Protein 1V70 (pdb70)

Nearest PDB structures (foldseek):
  2dct-assembly1_A  TM=9.879E-01  e=1.610E-18  Thermus thermophilus HB8
  5fq0-assembly1_A  TM=9.055E-01  e=1.181E-07  Halomonas sp.
  7x85-assembly2_C  TM=9.006E-01  e=6.938E-08  Gallus gallus
  5fq0-assembly2_D  TM=8.830E-01  e=1.809E-07  Halomonas sp.
  5fpz-assembly1_A-2  TM=9.202E-01  e=2.769E-07  Yersinia enterocolitica subsp. enterocolitica 8081

Sequence (105 aa):
MEIKDLKRLARYNPEKMAKIPVFQSERMLYDLYALLPGQAQKVHVHEGSDKVYYALEGEVVVRVGEEEALLAPGMAAFAPAGAPHGVRNESASPALLLVVTAPRP

Structure (mmCIF, N/CA/C/O backbone):
data_1V70
#
_entry.id   1V70
#
_cell.length_a   74.527
_cell.length_b   74.527
_cell.length_c   40.985
_cell.angle_alpha   90.00
_cell.angle_beta   90.00
_cell.angle_gamma   120.00
#
_symmetry.space_group_name_H-M   'P 31 2 1'
#
loop_
_entity.id
_entity.type
_entity.pdbx_description
1 polymer 'probable antibiotics synthesis protein'
2 non-polymer 'SODIUM ION'
3 water water
#
loop_
_atom_site.group_PDB
_atom_site.id
_atom_site.type_symbol
_atom_site.label_atom_id
_atom_site.label_alt_id
_atom_site.label_comp_id
_atom_site.label_asym_id
_atom_site.label_entity_id
_atom_site.label_seq_id
_atom_site.pdbx_PDB_ins_code
_atom_site.Cartn_x
_atom_site.Cartn_y
_atom_site.Cartn_z
_atom_site.occupancy
_atom_site.B_iso_or_equiv
_atom_site.auth_seq_id
_atom_site.auth_comp_id
_atom_site.auth_asym_id
_atom_site.auth_atom_id
_atom_site.pdbx_PDB_model_num
ATOM 1 N N . MET A 1 1 ? 35.451 25.093 4.050 1.00 16.28 1 MET A N 1
ATOM 2 C CA . MET A 1 1 ? 34.221 25.890 3.784 1.00 14.67 1 MET A CA 1
ATOM 3 C C . MET A 1 1 ? 33.187 25.635 4.872 1.00 14.81 1 MET A C 1
ATOM 4 O O . MET A 1 1 ? 33.183 24.577 5.512 1.00 14.61 1 MET A O 1
ATOM 9 N N . GLU A 1 2 ? 32.309 26.608 5.076 1.00 13.81 2 GLU A N 1
ATOM 10 C CA . GLU A 1 2 ? 31.237 26.447 6.025 1.00 13.57 2 GLU A CA 1
ATOM 11 C C . GLU A 1 2 ? 30.124 25.742 5.302 1.00 12.92 2 GLU A C 1
ATOM 12 O O . GLU A 1 2 ? 29.749 26.111 4.201 1.00 12.12 2 GLU A O 1
ATOM 18 N N . ILE A 1 3 ? 29.618 24.677 5.906 1.00 13.02 3 ILE A N 1
ATOM 19 C CA . ILE A 1 3 ? 28.556 23.890 5.299 1.00 13.28 3 ILE A CA 1
ATOM 20 C C . ILE A 1 3 ? 27.657 23.378 6.415 1.00 13.20 3 ILE A C 1
ATOM 21 O O . ILE A 1 3 ? 28.134 22.948 7.469 1.00 13.99 3 ILE A O 1
ATOM 26 N N . LYS A 1 4 ? 26.351 23.447 6.194 1.00 12.28 4 LYS A N 1
ATOM 27 C CA . LYS A 1 4 ? 25.389 23.033 7.206 1.00 13.69 4 LYS A CA 1
ATOM 28 C C . LYS A 1 4 ? 24.211 22.286 6.614 1.00 14.73 4 LYS A C 1
ATOM 29 O O . LYS A 1 4 ? 23.825 22.522 5.470 1.00 14.47 4 LYS A O 1
ATOM 35 N N . ASP A 1 5 ? 23.642 21.383 7.405 1.00 14.99 5 ASP A N 1
ATOM 36 C CA . ASP A 1 5 ? 22.455 20.647 6.996 1.00 15.10 5 ASP A CA 1
ATOM 37 C C . ASP A 1 5 ? 21.349 21.429 7.700 1.00 14.84 5 ASP A C 1
ATOM 38 O O . ASP A 1 5 ? 21.179 21.313 8.918 1.00 15.49 5 ASP A O 1
ATOM 43 N N . LEU A 1 6 ? 20.618 22.246 6.948 1.00 14.30 6 LEU A N 1
ATOM 44 C CA . LEU A 1 6 ? 19.559 23.063 7.529 1.00 15.61 6 LEU A CA 1
ATOM 45 C C . LEU A 1 6 ? 18.503 22.253 8.266 1.00 15.74 6 LEU A C 1
ATOM 46 O O . LEU A 1 6 ? 17.885 22.747 9.212 1.00 16.43 6 LEU A O 1
ATOM 51 N N . LYS A 1 7 ? 18.302 21.011 7.835 1.00 16.26 7 LYS A N 1
ATOM 52 C CA . LYS A 1 7 ? 17.325 20.133 8.469 1.00 18.96 7 LYS A CA 1
ATOM 53 C C . LYS A 1 7 ? 17.720 19.887 9.921 1.00 18.44 7 LYS A C 1
ATOM 54 O O . LYS A 1 7 ? 16.862 19.773 10.798 1.00 21.30 7 LYS A O 1
ATOM 60 N N . ARG A 1 8 ? 19.023 19.813 10.170 1.00 16.64 8 ARG A N 1
ATOM 61 C CA . ARG A 1 8 ? 19.532 19.575 11.524 1.00 17.57 8 ARG A CA 1
ATOM 62 C C . ARG A 1 8 ? 19.420 20.811 12.409 1.00 16.84 8 ARG A C 1
ATOM 63 O O . ARG A 1 8 ? 19.165 20.702 13.601 1.00 18.94 8 ARG A O 1
ATOM 71 N N . LEU A 1 9 ? 19.614 21.991 11.828 1.00 13.39 9 LEU A N 1
ATOM 72 C CA . LEU A 1 9 ? 19.562 23.244 12.578 1.00 13.36 9 LEU A CA 1
ATOM 73 C C . LEU A 1 9 ? 18.169 23.655 13.033 1.00 13.50 9 LEU A C 1
ATOM 74 O O . LEU A 1 9 ? 18.027 24.400 14.003 1.00 13.61 9 LEU A O 1
ATOM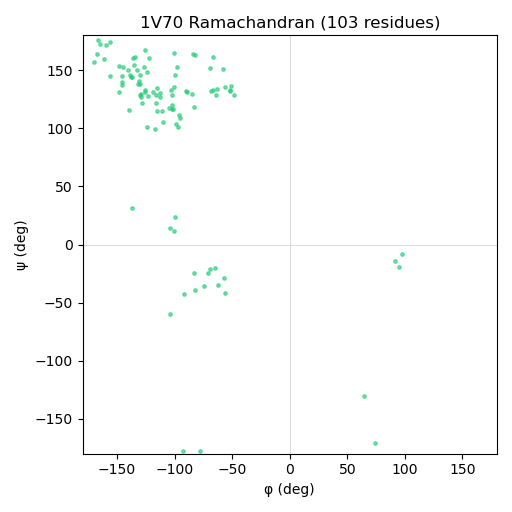 79 N N . ALA A 1 10 ? 17.148 23.181 12.326 1.00 14.10 10 ALA A N 1
ATOM 80 C CA . ALA A 1 10 ? 15.768 23.519 12.655 1.00 15.51 10 ALA A CA 1
ATOM 81 C C . ALA A 1 10 ? 15.429 23.265 14.120 1.00 15.47 10 ALA A C 1
ATOM 82 O O . ALA A 1 10 ? 15.741 22.209 14.672 1.00 16.04 10 ALA A O 1
ATOM 84 N N . ARG A 1 11 ? 14.789 24.249 14.741 1.00 14.22 11 ARG A N 1
ATOM 85 C CA . ARG A 1 11 ? 14.389 24.167 16.142 1.00 14.05 11 ARG A CA 1
ATOM 86 C C . ARG A 1 11 ? 13.307 25.214 16.375 1.00 14.28 11 ARG A C 1
ATOM 87 O O . ARG A 1 11 ? 13.185 26.165 15.605 1.00 14.19 11 ARG A O 1
ATOM 95 N N . TYR A 1 12 ? 12.527 25.042 17.435 1.00 14.15 12 TYR A N 1
ATOM 96 C CA . TYR A 1 12 ? 11.454 25.979 17.744 1.00 14.54 12 TYR A CA 1
ATOM 97 C C . TYR A 1 12 ? 11.599 26.583 19.136 1.00 14.42 12 TYR A C 1
ATOM 98 O O . TYR A 1 12 ? 12.299 26.045 19.993 1.00 15.46 12 TYR A O 1
ATOM 107 N N . ASN A 1 13 ? 10.936 27.713 19.345 1.00 14.12 13 ASN A N 1
ATOM 108 C CA . ASN A 1 13 ? 10.982 28.432 20.613 1.00 15.19 13 ASN A CA 1
ATOM 109 C C . ASN A 1 13 ? 9.537 28.679 21.039 1.00 15.72 13 ASN A C 1
ATOM 110 O O . ASN A 1 13 ? 8.768 29.294 20.305 1.00 15.72 13 ASN A O 1
ATOM 115 N N . PRO A 1 14 ? 9.145 28.197 22.229 1.00 15.52 14 PRO A N 1
ATOM 116 C CA . PRO A 1 14 ? 7.767 28.399 22.692 1.00 17.32 14 PRO A CA 1
ATOM 117 C C . PRO A 1 14 ? 7.418 29.844 23.044 1.00 17.16 14 PRO A C 1
ATOM 118 O O . PRO A 1 14 ? 6.245 30.221 23.050 1.00 20.68 14 PRO A O 1
ATOM 122 N N . GLU A 1 15 ? 8.438 30.651 23.315 1.00 18.55 15 GLU A N 1
ATOM 123 C CA . GLU A 1 15 ? 8.249 32.050 23.726 1.00 20.68 15 GLU A CA 1
ATOM 124 C C . GLU A 1 15 ? 8.016 33.005 22.536 1.00 20.66 15 GLU A C 1
ATOM 125 O O . GLU A 1 15 ? 7.214 33.924 22.615 1.00 21.08 15 GLU A O 1
ATOM 131 N N . LYS A 1 16 ? 8.734 32.792 21.439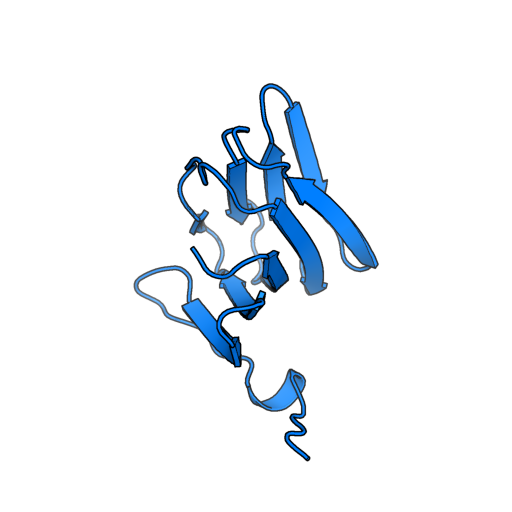 1.00 19.18 16 LYS A N 1
ATOM 132 C CA . LYS A 1 16 ? 8.618 33.660 20.274 1.00 18.61 16 LYS A CA 1
ATOM 133 C C . LYS A 1 16 ? 9.252 32.977 19.074 1.00 16.62 16 LYS A C 1
ATOM 134 O O . LYS A 1 16 ? 9.880 31.930 19.210 1.00 15.56 16 LYS A O 1
ATOM 140 N N . MET A 1 17 ? 9.090 33.573 17.899 1.00 14.62 17 MET A N 1
ATOM 141 C CA . MET A 1 17 ? 9.676 33.009 16.693 1.00 13.72 17 MET A CA 1
ATOM 142 C C . MET A 1 17 ? 11.179 32.831 16.873 1.00 12.90 17 MET A C 1
ATOM 143 O O . MET A 1 17 ? 11.865 33.717 17.380 1.00 14.86 17 MET A O 1
ATOM 148 N N . ALA A 1 18 ? 11.687 31.682 16.448 1.00 10.89 18 ALA A N 1
ATOM 149 C CA . ALA A 1 18 ? 13.111 31.410 16.552 1.00 11.91 18 ALA A CA 1
ATOM 150 C C . ALA A 1 18 ? 13.837 31.869 15.292 1.00 11.78 18 ALA A C 1
ATOM 151 O O . ALA A 1 18 ? 13.391 31.602 14.171 1.00 12.92 18 ALA A O 1
ATOM 153 N N . LYS A 1 19 ? 14.940 32.585 15.484 1.00 13.15 19 LYS A N 1
ATOM 154 C CA . LYS A 1 19 ? 15.772 33.050 14.383 1.00 14.32 19 LYS A CA 1
ATOM 155 C C . LYS A 1 19 ? 17.052 32.240 14.529 1.00 14.57 19 LYS A C 1
ATOM 156 O O . LYS A 1 19 ? 17.774 32.358 15.520 1.00 15.08 19 LYS A O 1
ATOM 162 N N . ILE A 1 20 ? 17.314 31.402 13.537 1.00 12.68 20 ILE A N 1
ATOM 163 C CA . ILE A 1 20 ? 18.460 30.508 13.557 1.00 12.63 20 ILE A CA 1
ATOM 164 C C . ILE A 1 20 ? 19.513 30.909 12.530 1.00 12.83 20 ILE A C 1
ATOM 165 O O . ILE A 1 20 ? 19.328 30.698 11.336 1.00 12.94 20 ILE A O 1
ATOM 170 N N . PRO A 1 21 ? 20.633 31.500 12.976 1.00 12.89 21 PRO A N 1
ATOM 171 C CA . PRO A 1 21 ? 21.680 31.905 12.034 1.00 14.07 21 PRO A CA 1
ATOM 172 C C . PRO A 1 21 ? 22.367 30.699 11.406 1.00 14.19 21 PRO A C 1
ATOM 173 O O . PRO A 1 21 ? 22.740 29.757 12.100 1.00 16.99 21 PRO A O 1
ATOM 179 N N . VAL A 1 22 ? 22.511 30.721 10.087 1.00 12.18 22 VAL A N 1
ATOM 180 C CA . VAL A 1 22 ? 23.181 29.639 9.378 1.00 12.83 22 VAL A CA 1
ATOM 181 C C . VAL A 1 22 ? 24.573 30.152 9.010 1.00 13.11 22 VAL A C 1
ATOM 182 O O . VAL A 1 22 ? 25.584 29.586 9.429 1.00 14.90 22 VAL A O 1
ATOM 186 N N . PHE A 1 23 ? 24.609 31.231 8.233 1.00 12.88 23 PHE A N 1
ATOM 187 C CA . PHE A 1 23 ? 25.852 31.879 7.818 1.00 15.15 23 PHE A CA 1
ATOM 188 C C . PHE A 1 23 ? 25.651 33.380 7.984 1.00 17.50 23 PHE A C 1
ATOM 189 O O . PHE A 1 23 ? 24.523 33.878 7.917 1.00 17.76 23 PHE A O 1
ATOM 197 N N . GLN A 1 24 ? 26.744 34.106 8.179 1.00 20.08 24 GLN A N 1
ATOM 198 C CA . GLN A 1 24 ? 26.643 35.556 8.330 1.00 22.15 24 GLN A CA 1
ATOM 199 C C . GLN A 1 24 ? 27.940 36.252 7.957 1.00 22.21 24 GLN A C 1
ATOM 200 O O . GLN A 1 24 ? 29.031 35.744 8.176 1.00 23.91 24 GLN A O 1
ATOM 206 N N . SER A 1 25 ? 27.795 37.434 7.373 1.00 21.54 25 SER A N 1
ATOM 207 C CA . SER A 1 25 ? 28.926 38.257 6.972 1.00 21.21 25 SER A CA 1
ATOM 208 C C . SER A 1 25 ? 28.354 39.657 6.853 1.00 21.73 25 SER A C 1
ATOM 209 O O . SER A 1 25 ? 27.140 39.839 6.947 1.00 20.68 25 SER A O 1
ATOM 212 N N . GLU A 1 26 ? 29.214 40.648 6.654 1.00 21.92 26 GLU A N 1
ATOM 213 C CA . GLU A 1 26 ? 28.727 42.013 6.525 1.00 21.42 26 GLU A CA 1
ATOM 214 C C . GLU A 1 26 ? 27.878 42.124 5.265 1.00 20.48 26 GLU A C 1
ATOM 215 O O . GLU A 1 26 ? 27.046 43.026 5.138 1.00 20.74 26 GLU A O 1
ATOM 221 N N . ARG A 1 27 ? 28.075 41.184 4.345 1.00 19.40 27 ARG A N 1
ATOM 222 C CA . ARG A 1 27 ? 27.346 41.190 3.089 1.00 18.06 27 ARG A CA 1
ATOM 223 C C . ARG A 1 27 ? 25.959 40.562 3.133 1.00 15.93 27 ARG A C 1
ATOM 224 O O . ARG A 1 27 ? 25.112 40.896 2.311 1.00 16.47 27 ARG A O 1
ATOM 232 N N . MET A 1 28 ? 25.713 39.660 4.076 1.00 15.14 28 MET A N 1
ATOM 233 C CA . MET A 1 28 ? 24.388 39.051 4.152 1.00 16.66 28 MET A CA 1
ATOM 234 C C . MET A 1 28 ? 24.133 38.217 5.391 1.00 15.97 28 MET A C 1
ATOM 235 O O . MET A 1 28 ? 25.058 37.734 6.045 1.00 17.01 28 MET A O 1
ATOM 240 N N . LEU A 1 29 ? 22.852 38.068 5.703 1.00 15.75 29 LEU A N 1
ATOM 241 C CA . LEU A 1 29 ? 22.405 37.237 6.805 1.00 15.02 29 LEU A CA 1
ATOM 242 C C . LEU A 1 29 ? 21.674 36.100 6.104 1.00 13.28 29 LEU A C 1
ATOM 243 O O . LEU A 1 29 ? 20.848 36.335 5.222 1.00 13.50 29 LEU A O 1
ATOM 248 N N . TYR A 1 30 ? 22.006 34.871 6.473 1.00 11.87 30 TYR A N 1
ATOM 249 C CA . TYR A 1 30 ? 21.388 33.688 5.883 1.00 10.14 30 TYR A CA 1
ATOM 250 C C . TYR A 1 30 ? 20.851 32.955 7.103 1.00 10.47 30 TYR A C 1
ATOM 251 O O . TYR A 1 30 ? 21.606 32.305 7.832 1.00 10.26 30 TYR A O 1
ATOM 260 N N . ASP A 1 31 ? 19.545 33.081 7.330 1.00 9.62 31 ASP A N 1
ATOM 261 C CA . ASP A 1 31 ? 18.902 32.503 8.506 1.00 10.47 31 ASP A CA 1
ATOM 262 C C . ASP A 1 31 ? 17.725 31.593 8.232 1.00 10.88 31 ASP A C 1
ATOM 263 O O . ASP A 1 31 ? 17.184 31.549 7.129 1.00 10.88 31 ASP A O 1
ATOM 268 N N . LEU A 1 32 ? 17.326 30.880 9.278 1.00 11.25 32 LEU A N 1
ATOM 269 C CA . LEU A 1 32 ? 16.140 30.048 9.240 1.00 11.34 32 LEU A CA 1
ATOM 270 C C . LEU A 1 32 ? 15.209 30.696 10.260 1.00 12.10 32 LEU A C 1
ATOM 271 O O . LEU A 1 32 ? 15.652 31.086 11.344 1.00 13.82 32 LEU A O 1
ATOM 276 N N . TYR A 1 33 ? 13.940 30.857 9.907 1.00 10.89 33 TYR A N 1
ATOM 277 C CA . TYR A 1 33 ? 12.962 31.395 10.850 1.00 10.97 33 TYR A CA 1
ATOM 278 C C . TYR A 1 33 ? 12.027 30.228 11.120 1.00 11.65 33 TYR A C 1
ATOM 279 O O . TYR A 1 33 ? 11.502 29.624 10.186 1.00 12.65 33 TYR A O 1
ATOM 288 N N . ALA A 1 34 ? 11.829 29.899 12.391 1.00 10.50 34 ALA A N 1
ATOM 289 C CA . 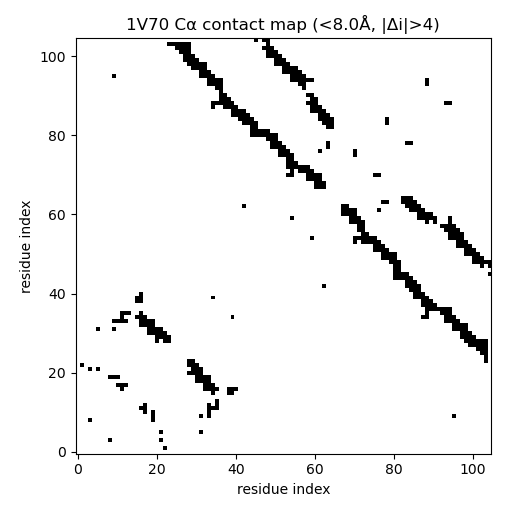ALA A 1 34 ? 10.950 28.801 12.770 1.00 10.69 34 ALA A CA 1
ATOM 290 C C . ALA A 1 34 ? 9.792 29.402 13.549 1.00 11.02 34 ALA A C 1
ATOM 291 O O . ALA A 1 34 ? 9.981 29.958 14.635 1.00 10.99 34 ALA A O 1
ATOM 293 N N . LEU A 1 35 ? 8.595 29.290 12.981 1.00 10.52 35 LEU A N 1
ATOM 294 C CA . LEU A 1 35 ? 7.399 29.857 13.588 1.00 11.55 35 LEU A CA 1
ATOM 295 C C . LEU A 1 35 ? 6.354 28.836 13.999 1.00 10.90 35 LEU A C 1
ATOM 296 O O . LEU A 1 35 ? 5.868 28.060 13.179 1.00 11.44 35 LEU A O 1
ATOM 301 N N . LEU A 1 36 ? 6.018 28.829 15.283 1.00 12.20 36 LEU A N 1
ATOM 302 C CA . LEU A 1 36 ? 4.970 27.946 15.768 1.00 13.55 36 LEU A CA 1
ATOM 303 C C . LEU A 1 36 ? 3.682 28.708 15.453 1.00 14.51 36 LEU A C 1
ATOM 304 O O . LEU A 1 36 ? 3.719 29.912 15.181 1.00 13.44 36 LEU A O 1
ATOM 309 N N . PRO A 1 37 ? 2.531 28.021 15.463 1.00 15.51 37 PRO A N 1
ATOM 310 C CA . PRO A 1 37 ? 1.266 28.701 15.176 1.00 16.25 37 PRO A CA 1
ATOM 311 C C . PRO A 1 37 ? 1.093 29.938 16.056 1.00 17.02 37 PRO A C 1
ATOM 312 O O . PRO A 1 37 ? 1.304 29.879 17.268 1.00 16.93 37 PRO A O 1
ATOM 316 N N . GLY A 1 38 ? 0.727 31.058 15.439 1.00 17.04 38 GLY A N 1
ATOM 317 C CA . GLY A 1 38 ? 0.526 32.287 16.184 1.00 17.41 38 GLY A CA 1
ATOM 318 C C . GLY A 1 38 ? 1.749 33.177 16.304 1.00 16.97 38 GLY A C 1
ATOM 319 O O . GLY A 1 38 ? 1.637 34.342 16.686 1.00 19.74 38 GLY A O 1
ATOM 320 N N . GLN A 1 39 ? 2.924 32.644 15.984 1.00 14.58 39 GLN A N 1
ATOM 321 C CA . GLN A 1 39 ? 4.139 33.438 16.079 1.00 13.43 39 GLN A CA 1
ATOM 322 C C . GLN A 1 39 ? 4.347 34.274 14.825 1.00 13.46 39 GLN A C 1
ATOM 323 O O . GLN A 1 39 ? 3.724 34.025 13.785 1.00 12.79 39 GLN A O 1
ATOM 329 N N . ALA A 1 40 ? 5.222 35.266 14.921 1.00 12.19 40 ALA A N 1
ATOM 330 C CA . ALA A 1 40 ? 5.455 36.146 13.791 1.00 13.30 40 ALA A CA 1
ATOM 331 C C . ALA A 1 40 ? 6.679 37.027 13.939 1.00 13.07 40 ALA A C 1
ATOM 332 O O . ALA A 1 40 ? 7.239 37.171 15.030 1.00 14.38 40 ALA A O 1
ATOM 334 N N . GLN A 1 41 ? 7.105 37.592 12.815 1.00 12.18 41 GLN A N 1
ATOM 335 C CA . GLN A 1 41 ? 8.131 38.568 12.807 1.00 11.75 41 GLN A CA 1
ATOM 336 C C . GLN A 1 41 ? 7.407 39.846 12.651 1.00 10.99 41 GLN A C 1
ATOM 337 O O . GLN A 1 41 ? 6.703 40.085 11.679 1.00 11.46 41 GLN A O 1
ATOM 347 N N . LYS A 1 42 ? 7.492 40.723 13.644 0.50 6.19 42 LYS A N 1
ATOM 348 C CA . LYS A 1 42 ? 6.763 41.985 13.594 0.50 6.82 42 LYS A CA 1
ATOM 349 C C . LYS A 1 42 ? 7.164 42.778 12.363 0.50 6.39 42 LYS A C 1
ATOM 350 O O . LYS A 1 42 ? 8.286 42.662 11.870 0.50 6.19 42 LYS A O 1
ATOM 360 N N . VAL A 1 43 ? 6.234 43.587 11.871 1.00 10.03 43 VAL A N 1
ATOM 361 C CA . VAL A 1 43 ? 6.483 44.406 10.699 1.00 11.90 43 VAL A CA 1
ATOM 362 C C . VAL A 1 43 ? 7.586 45.407 10.992 1.00 12.91 43 VAL A C 1
ATOM 363 O O . VAL A 1 43 ? 7.593 46.051 12.042 1.00 13.18 43 VAL A O 1
ATOM 367 N N . HIS A 1 44 ? 8.527 45.533 10.068 1.00 13.34 44 HIS A N 1
ATOM 368 C CA . HIS A 1 44 ? 9.545 46.538 10.252 1.00 15.02 44 HIS A CA 1
ATOM 369 C C . HIS A 1 44 ? 10.155 46.942 8.914 1.00 13.92 44 HIS A C 1
ATOM 370 O O . HIS A 1 44 ? 9.801 46.424 7.863 1.00 12.56 44 HIS A O 1
ATOM 377 N N . VAL A 1 45 ? 11.012 47.951 8.971 1.00 13.74 45 VAL A N 1
ATOM 378 C CA . VAL A 1 45 ? 11.620 48.514 7.781 1.00 15.26 45 VAL A CA 1
ATOM 379 C C . VAL A 1 45 ? 13.135 48.511 7.898 1.00 17.19 45 VAL A C 1
ATOM 380 O O . VAL A 1 45 ? 13.688 48.897 8.929 1.00 17.33 45 VAL A O 1
ATOM 384 N N . HIS A 1 46 ? 13.798 48.048 6.843 1.00 17.21 46 HIS A N 1
ATOM 385 C CA . HIS A 1 46 ? 15.255 48.045 6.789 1.00 19.75 46 HIS A CA 1
ATOM 386 C C . HIS A 1 46 ? 15.603 49.182 5.842 1.00 21.34 46 HIS A C 1
ATOM 387 O O . HIS A 1 46 ? 15.239 49.145 4.667 1.00 22.61 46 HIS A O 1
ATOM 394 N N . GLU A 1 47 ? 16.300 50.191 6.352 1.00 22.36 47 GLU A N 1
ATOM 395 C CA . GLU A 1 47 ? 16.675 51.346 5.547 1.00 23.74 47 GLU A CA 1
ATOM 396 C C . GLU A 1 47 ? 17.464 51.012 4.285 1.00 23.19 47 GLU A C 1
ATOM 397 O O . GLU A 1 47 ? 17.212 51.586 3.224 1.00 24.87 47 GLU A O 1
ATOM 403 N N . GLY A 1 48 ? 18.414 50.088 4.388 1.00 21.19 48 GLY A N 1
ATOM 404 C CA . GLY A 1 48 ? 19.214 49.757 3.222 1.00 20.54 48 GLY A CA 1
ATOM 405 C C . GLY A 1 48 ? 19.484 48.288 2.971 1.00 19.72 48 GLY A C 1
ATOM 406 O O . GLY A 1 48 ? 20.529 47.936 2.429 1.00 20.85 48 GLY A O 1
ATOM 407 N N . SER A 1 49 ? 18.551 47.426 3.357 1.00 17.69 49 SER A N 1
ATOM 408 C CA . SER A 1 49 ? 18.721 45.993 3.143 1.00 16.52 49 SER A CA 1
ATOM 409 C C . SER A 1 49 ? 17.488 45.387 2.494 1.00 16.10 49 SER A C 1
ATOM 410 O O . SER A 1 49 ? 16.363 45.759 2.821 1.00 16.64 49 SER A O 1
ATOM 413 N N . ASP A 1 50 ? 17.705 44.465 1.560 1.00 15.00 50 ASP A N 1
ATOM 414 C CA . ASP A 1 50 ? 16.601 43.771 0.912 1.00 14.19 50 ASP A CA 1
ATOM 415 C C . ASP A 1 50 ? 16.473 42.443 1.645 1.00 13.54 50 ASP A C 1
ATOM 416 O O . ASP A 1 50 ? 17.449 41.937 2.196 1.00 13.68 50 ASP A O 1
ATOM 421 N N . LYS A 1 51 ? 15.270 41.883 1.662 1.00 12.50 51 LYS A N 1
ATOM 422 C CA . LYS A 1 51 ? 15.057 40.606 2.325 1.00 12.65 51 LYS A CA 1
ATOM 423 C C . LYS A 1 51 ? 14.184 39.702 1.470 1.00 12.17 51 LYS A C 1
ATOM 424 O O . LYS A 1 51 ? 13.278 40.168 0.782 1.00 11.93 51 LYS A O 1
ATOM 434 N N . VAL A 1 52 ? 14.477 38.409 1.495 1.00 11.22 52 VAL A N 1
ATOM 435 C CA . VAL A 1 52 ? 13.686 37.436 0.756 1.00 10.62 52 VAL A CA 1
ATOM 436 C C . VAL A 1 52 ? 13.307 36.289 1.685 1.00 9.46 52 VAL A C 1
ATOM 437 O O . VAL A 1 52 ? 14.164 35.726 2.376 1.00 10.26 52 VAL A O 1
ATOM 441 N N . TYR A 1 53 ? 12.017 35.969 1.713 1.00 9.26 53 TYR A N 1
ATOM 442 C CA . TYR A 1 53 ? 11.486 34.869 2.516 1.00 10.06 53 TYR A CA 1
ATOM 443 C C . TYR A 1 53 ? 11.205 33.705 1.572 1.00 9.66 53 TYR A C 1
ATOM 444 O O . TYR A 1 53 ? 10.595 33.901 0.519 1.00 9.88 53 TYR A O 1
ATOM 4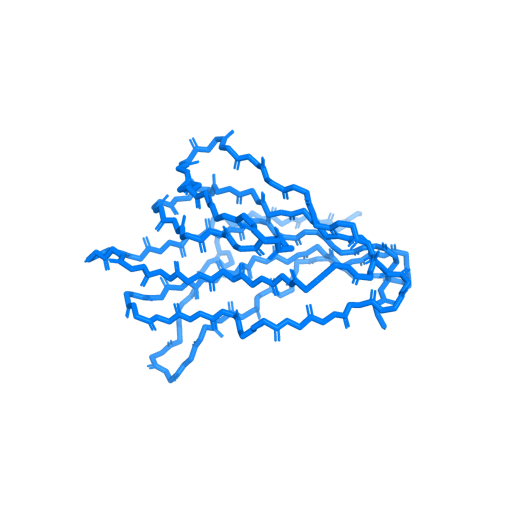53 N N . TYR A 1 54 ? 11.637 32.504 1.941 1.00 8.79 54 TYR A N 1
ATOM 454 C CA . TYR A 1 54 ? 11.378 31.307 1.141 1.00 9.17 54 TYR A CA 1
ATOM 455 C C . TYR A 1 54 ? 10.783 30.263 2.084 1.00 8.90 54 TYR A C 1
ATOM 456 O O . TYR A 1 54 ? 11.356 29.973 3.136 1.00 8.83 54 TYR A O 1
ATOM 465 N N . ALA A 1 55 ? 9.630 29.711 1.724 1.00 8.42 55 ALA A N 1
ATOM 466 C CA . ALA A 1 55 ? 8.982 28.715 2.576 1.00 8.96 55 ALA A CA 1
ATOM 467 C C . ALA A 1 55 ? 9.530 27.303 2.374 1.00 9.94 55 ALA A C 1
ATOM 468 O O . ALA A 1 55 ? 9.440 26.739 1.281 1.00 10.77 55 ALA A O 1
ATOM 470 N N . LEU A 1 56 ? 10.103 26.742 3.438 1.00 10.76 56 LEU A N 1
ATOM 471 C CA . LEU A 1 56 ? 10.656 25.390 3.408 1.00 11.39 56 LEU A CA 1
ATOM 472 C C . LEU A 1 56 ? 9.590 24.386 3.838 1.00 12.59 56 LEU A C 1
ATOM 473 O O . LEU A 1 56 ? 9.452 23.316 3.243 1.00 14.26 56 LEU A O 1
ATOM 478 N N . GLU A 1 57 ? 8.845 24.738 4.883 1.00 13.43 57 GLU A N 1
ATOM 479 C CA . GLU A 1 57 ? 7.797 23.880 5.465 1.00 15.02 57 GLU A CA 1
ATOM 480 C C . GLU A 1 57 ? 6.663 24.743 5.972 1.00 14.36 57 GLU A C 1
ATOM 481 O O . GLU A 1 57 ? 6.862 25.824 6.511 1.00 14.54 57 GLU A O 1
ATOM 487 N N . GLY A 1 58 ? 5.435 24.249 5.860 1.00 14.23 58 GLY A N 1
ATOM 488 C CA . GLY A 1 58 ? 4.294 24.979 6.376 1.00 14.70 58 GLY A CA 1
ATOM 489 C C . GLY A 1 58 ? 3.913 26.172 5.527 1.00 14.63 58 GLY A C 1
ATOM 490 O O . GLY A 1 58 ? 4.429 26.361 4.422 1.00 15.18 58 GLY A O 1
ATOM 491 N N . GLU A 1 59 ? 3.000 26.984 6.044 1.00 15.89 59 GLU A N 1
ATOM 492 C CA . GLU A 1 59 ? 2.608 28.171 5.305 1.00 16.54 59 GLU A CA 1
ATOM 493 C C . GLU A 1 59 ? 2.480 29.364 6.246 1.00 15.61 59 GLU A C 1
ATOM 494 O O . GLU A 1 59 ? 2.097 29.240 7.402 1.00 16.57 59 GLU A O 1
ATOM 500 N N . VAL A 1 60 ? 2.867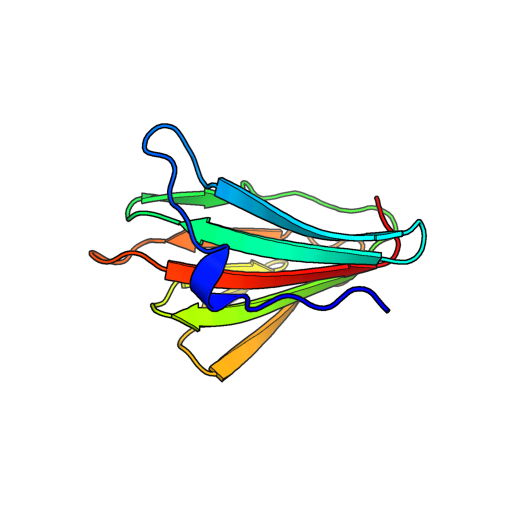 30.519 5.720 1.00 13.37 60 VAL A N 1
ATOM 501 C CA . VAL A 1 60 ? 2.841 31.752 6.489 1.00 12.60 60 VAL A CA 1
ATOM 502 C C . VAL A 1 60 ? 2.226 32.859 5.656 1.00 12.12 60 VAL A C 1
ATOM 503 O O . VAL A 1 60 ? 2.136 32.757 4.430 1.00 12.30 60 VAL A O 1
ATOM 507 N N . VAL A 1 61 ? 1.795 33.912 6.333 1.00 11.65 61 VAL A N 1
ATOM 508 C CA . VAL A 1 61 ? 1.240 35.070 5.657 1.00 12.37 61 VAL A CA 1
ATOM 509 C C . VAL A 1 61 ? 2.358 36.101 5.664 1.00 12.08 61 VAL A C 1
ATOM 510 O O . VAL A 1 61 ? 2.809 36.534 6.728 1.00 13.69 61 VAL A O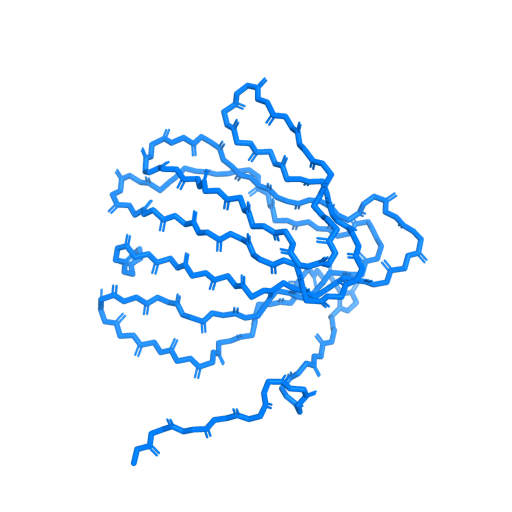 1
ATOM 514 N N . VAL A 1 62 ? 2.830 36.467 4.481 1.00 10.64 62 VAL A N 1
ATOM 515 C CA . VAL A 1 62 ? 3.889 37.459 4.366 1.00 10.80 62 VAL A CA 1
ATOM 516 C C . VAL A 1 62 ? 3.277 38.801 3.991 1.00 11.19 62 VAL A C 1
ATOM 517 O O . VAL A 1 62 ? 2.394 38.874 3.132 1.00 11.82 62 VAL A O 1
ATOM 523 N N . ARG A 1 63 ? 3.729 39.857 4.657 1.00 10.42 63 ARG A N 1
ATOM 524 C CA . ARG A 1 63 ? 3.240 41.200 4.378 1.00 10.58 63 ARG A CA 1
ATOM 525 C C . ARG A 1 63 ? 4.399 42.035 3.862 1.00 10.45 63 ARG A C 1
ATOM 526 O O . ARG A 1 63 ? 5.475 42.063 4.467 1.00 11.18 63 ARG A O 1
ATOM 534 N N . VAL A 1 64 ? 4.190 42.685 2.723 1.00 10.37 64 VAL A N 1
ATOM 535 C CA . VAL A 1 64 ? 5.200 43.559 2.141 1.00 11.69 64 VAL A CA 1
ATOM 536 C C . VAL A 1 64 ? 4.454 44.768 1.603 1.00 12.23 64 VAL A C 1
ATOM 537 O O . VAL A 1 64 ? 3.629 44.643 0.698 1.00 13.27 64 VAL A O 1
ATOM 541 N N . GLY A 1 65 ? 4.732 45.933 2.174 1.00 12.60 65 GLY A N 1
ATOM 542 C CA . GLY A 1 65 ? 4.047 47.132 1.730 1.00 13.39 65 GLY A CA 1
ATOM 543 C C . GLY A 1 65 ? 2.564 47.027 2.031 1.00 14.37 65 GLY A C 1
ATOM 544 O O . GLY A 1 65 ? 2.177 46.676 3.144 1.00 14.72 65 GLY A O 1
ATOM 545 N N . GLU A 1 66 ? 1.730 47.305 1.034 1.00 15.13 66 GLU A N 1
ATOM 546 C CA . GLU A 1 66 ? 0.273 47.256 1.228 1.00 17.02 66 GLU A CA 1
ATOM 547 C C . GLU A 1 66 ? -0.342 45.952 0.703 1.00 17.28 66 GLU A C 1
ATOM 548 O O . GLU A 1 66 ? -1.524 45.899 0.393 1.00 19.12 66 GLU A O 1
ATOM 554 N N . GLU A 1 67 ? 0.458 44.893 0.620 1.00 14.65 67 GLU A N 1
ATOM 555 C CA . GLU A 1 67 ? -0.036 43.613 0.126 1.00 12.62 67 GLU A CA 1
ATOM 556 C C . GLU A 1 67 ? 0.376 42.455 1.036 1.00 11.76 67 GLU A C 1
ATOM 557 O O . GLU A 1 67 ? 1.415 42.508 1.695 1.00 12.47 67 GLU A O 1
ATOM 563 N N . GLU A 1 68 ? -0.455 41.419 1.073 1.00 10.83 68 GLU A N 1
ATOM 564 C CA . GLU A 1 68 ? -0.170 40.216 1.847 1.00 11.81 68 GLU A CA 1
ATOM 565 C C . GLU A 1 68 ? -0.293 39.022 0.913 1.00 11.41 68 GLU A C 1
ATOM 566 O O . GLU A 1 68 ? -1.029 39.065 -0.080 1.00 12.33 68 GLU A O 1
ATOM 572 N N . ALA A 1 69 ? 0.431 37.958 1.233 1.00 11.33 69 ALA A N 1
ATOM 573 C CA . ALA A 1 69 ? 0.412 36.752 0.424 1.00 10.96 69 ALA A CA 1
ATOM 574 C C . ALA A 1 69 ? 0.547 35.522 1.301 1.00 11.25 69 ALA A C 1
ATOM 575 O O . ALA A 1 69 ? 1.109 35.584 2.400 1.00 12.55 69 ALA A O 1
ATOM 577 N N . LEU A 1 70 ? 0.010 34.409 0.818 1.00 11.05 70 LEU A N 1
ATOM 578 C CA . LEU A 1 70 ? 0.111 33.143 1.525 1.00 12.03 70 LEU A CA 1
ATOM 579 C C . LEU A 1 70 ? 1.306 32.445 0.897 1.00 12.01 70 LEU A C 1
ATOM 580 O O . LEU A 1 70 ? 1.274 32.056 -0.272 1.00 12.68 70 LEU A O 1
ATOM 588 N N . LEU A 1 71 ? 2.370 32.317 1.676 1.00 11.86 71 LEU A N 1
ATOM 589 C CA . LEU A 1 71 ? 3.593 31.693 1.209 1.00 13.58 71 LEU A CA 1
ATOM 590 C C . LEU A 1 71 ? 3.604 30.218 1.605 1.00 13.24 71 LEU A C 1
ATOM 591 O O . LEU A 1 71 ? 3.741 29.888 2.787 1.00 14.85 71 LEU A O 1
ATOM 596 N N . ALA A 1 72 ? 3.438 29.345 0.613 1.00 12.83 72 ALA A N 1
ATOM 597 C CA . ALA A 1 72 ? 3.441 27.897 0.816 1.00 13.55 72 ALA A CA 1
ATOM 598 C C . ALA A 1 72 ? 4.813 27.357 0.404 1.00 13.17 72 ALA A C 1
ATOM 599 O O . ALA A 1 72 ? 5.578 28.045 -0.271 1.00 11.31 72 ALA A O 1
ATOM 601 N N . PRO A 1 73 ? 5.138 26.111 0.789 1.00 12.93 73 PRO A N 1
ATOM 602 C CA . PRO A 1 73 ? 6.441 25.535 0.440 1.00 12.91 73 PRO A CA 1
ATOM 603 C C . PRO A 1 73 ? 6.820 25.687 -1.031 1.00 12.91 73 PRO A C 1
ATOM 604 O O . PRO A 1 73 ? 6.040 25.349 -1.924 1.00 13.01 73 PRO A O 1
ATOM 608 N N . GLY A 1 74 ? 8.025 26.201 -1.268 1.00 11.25 74 GLY A N 1
ATOM 609 C CA . GLY A 1 74 ? 8.507 26.396 -2.624 1.00 11.79 74 GLY A CA 1
ATOM 610 C C . GLY A 1 74 ? 8.314 27.808 -3.145 1.00 10.35 74 GLY A C 1
ATOM 611 O O . GLY A 1 74 ? 8.816 28.152 -4.214 1.00 11.83 74 GLY A O 1
ATOM 612 N N . MET A 1 75 ? 7.589 28.626 -2.388 1.00 10.50 75 MET A N 1
ATOM 613 C CA . MET A 1 75 ? 7.331 30.009 -2.778 1.00 10.57 75 MET A CA 1
ATOM 614 C C . MET A 1 75 ? 8.253 30.985 -2.060 1.00 10.47 75 MET A C 1
ATOM 615 O O . MET A 1 75 ? 8.625 30.769 -0.902 1.00 10.21 75 MET A O 1
ATOM 620 N N . 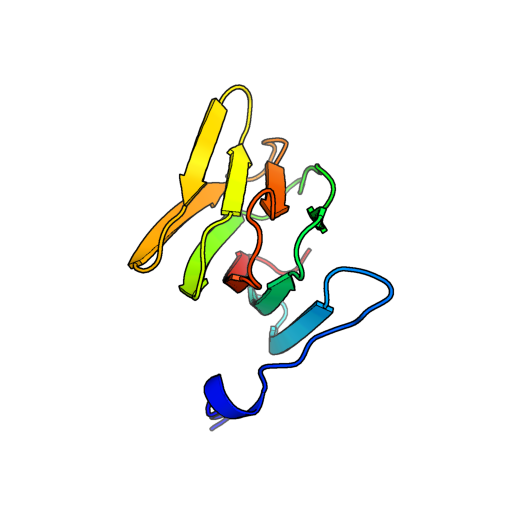ALA A 1 76 ? 8.616 32.056 -2.757 1.00 9.91 76 ALA A N 1
ATOM 621 C CA . ALA A 1 76 ? 9.482 33.091 -2.205 1.00 9.66 76 ALA A CA 1
ATOM 622 C C . ALA A 1 76 ? 8.871 34.468 -2.435 1.00 9.92 76 ALA A C 1
ATOM 623 O O . ALA A 1 76 ? 8.216 34.706 -3.457 1.00 11.07 76 ALA A O 1
ATOM 625 N N . ALA A 1 77 ? 9.092 35.369 -1.483 1.00 9.54 77 ALA A N 1
ATOM 626 C CA . ALA A 1 77 ? 8.588 36.736 -1.560 1.00 9.13 77 ALA A CA 1
ATOM 627 C C . ALA A 1 77 ? 9.736 37.701 -1.272 1.00 8.81 77 ALA A C 1
ATOM 628 O O . ALA A 1 77 ? 10.538 37.476 -0.357 1.00 8.91 77 ALA A O 1
ATOM 630 N N . PHE A 1 78 ? 9.796 38.776 -2.051 1.00 9.18 78 PHE A N 1
ATOM 631 C CA . PHE A 1 78 ? 10.840 39.790 -1.942 1.00 10.04 78 PHE A CA 1
ATOM 632 C C . PHE A 1 78 ? 10.356 41.056 -1.223 1.00 10.52 78 PHE A C 1
ATOM 633 O O . PHE A 1 78 ? 9.326 41.623 -1.582 1.00 11.80 78 PHE A O 1
ATOM 641 N N . ALA A 1 79 ? 11.106 41.492 -0.216 1.00 10.59 79 ALA A N 1
ATOM 642 C CA . ALA A 1 79 ? 10.778 42.703 0.533 1.00 11.43 79 ALA A CA 1
ATOM 643 C C . ALA A 1 79 ? 11.927 43.685 0.312 1.00 12.67 79 ALA A C 1
ATOM 644 O O . ALA A 1 79 ? 12.977 43.589 0.948 1.00 12.11 79 ALA A O 1
ATOM 646 N N . PRO A 1 80 ? 11.745 44.644 -0.607 1.00 14.00 80 PRO A N 1
ATOM 647 C CA . PRO A 1 80 ? 12.800 45.621 -0.882 1.00 15.09 80 PRO A CA 1
ATOM 648 C C . PRO A 1 80 ? 13.037 46.606 0.255 1.00 15.32 80 PRO A C 1
ATOM 649 O O . PRO A 1 80 ? 12.134 46.902 1.037 1.00 15.17 80 PRO A O 1
ATOM 653 N N . ALA A 1 81 ? 14.266 47.104 0.339 1.00 16.32 81 ALA A N 1
ATOM 654 C CA . ALA A 1 81 ? 14.641 48.068 1.364 1.00 18.01 81 ALA A CA 1
ATOM 655 C C . ALA A 1 81 ? 13.645 49.220 1.378 1.00 17.93 81 ALA A C 1
ATOM 656 O O . ALA A 1 81 ? 13.249 49.724 0.324 1.00 18.97 81 ALA A O 1
ATOM 658 N N . GLY A 1 82 ? 13.238 49.629 2.574 1.00 18.19 82 GLY A N 1
ATOM 659 C CA . GLY A 1 82 ? 12.297 50.724 2.704 1.00 18.56 82 GLY A CA 1
ATOM 660 C C . GLY A 1 82 ? 10.846 50.299 2.832 1.00 19.29 82 GLY A C 1
ATOM 661 O O . GLY A 1 82 ? 10.007 51.068 3.300 1.00 20.92 82 GLY A O 1
ATOM 662 N N . ALA A 1 83 ? 10.542 49.073 2.417 1.00 17.72 83 ALA A N 1
ATOM 663 C CA . ALA A 1 83 ? 9.177 48.575 2.492 1.00 16.52 83 ALA A CA 1
ATOM 664 C C . ALA A 1 83 ? 8.888 47.890 3.820 1.00 15.64 83 ALA A C 1
ATOM 665 O O . ALA A 1 83 ? 9.672 47.062 4.285 1.00 15.14 83 ALA A O 1
ATOM 667 N N . PRO A 1 84 ? 7.766 48.248 4.465 1.00 14.46 84 PRO A N 1
ATOM 668 C CA . PRO A 1 84 ? 7.432 47.610 5.740 1.00 13.67 84 PRO A CA 1
ATOM 669 C C . PRO A 1 84 ? 7.133 46.149 5.417 1.00 13.28 84 PRO A C 1
ATOM 670 O O . PRO A 1 84 ? 6.412 45.856 4.462 1.00 14.50 84 PRO A O 1
ATOM 674 N N . HIS A 1 85 ? 7.694 45.229 6.191 1.00 11.30 85 HIS A N 1
ATOM 675 C CA . HIS A 1 85 ? 7.466 43.815 5.921 1.00 10.67 85 HIS A CA 1
ATOM 676 C C . HIS A 1 85 ? 7.473 42.967 7.184 1.00 10.25 85 HIS A C 1
ATOM 677 O O . HIS A 1 85 ? 8.100 43.318 8.184 1.00 10.61 85 HIS A O 1
ATOM 684 N N . GLY A 1 86 ? 6.770 41.844 7.121 1.00 9.94 86 GLY A N 1
ATOM 685 C CA . GLY A 1 86 ? 6.719 40.938 8.250 1.00 10.59 86 GLY A CA 1
ATOM 686 C C . GLY A 1 86 ? 6.137 39.615 7.806 1.00 10.69 86 GLY A C 1
ATOM 687 O O . GLY A 1 86 ? 5.742 39.462 6.648 1.00 10.66 86 GLY A O 1
ATOM 688 N N . VAL A 1 87 ? 6.094 38.652 8.715 1.00 9.84 87 VAL A N 1
ATOM 689 C CA . VAL A 1 87 ? 5.538 37.343 8.405 1.00 10.58 87 VAL A CA 1
ATOM 690 C C . VAL A 1 87 ? 4.845 36.798 9.645 1.00 10.83 87 VAL A C 1
ATOM 691 O O . VAL A 1 87 ? 5.332 36.971 10.763 1.00 11.55 87 VAL A O 1
ATOM 697 N N . ARG A 1 88 ? 3.698 36.159 9.445 1.00 11.98 88 ARG A N 1
ATOM 698 C CA . ARG A 1 88 ? 2.872 35.634 10.530 1.00 13.63 88 ARG A CA 1
ATOM 699 C C . ARG A 1 88 ? 2.462 34.193 10.246 1.00 13.11 88 ARG A C 1
ATOM 700 O O . ARG A 1 88 ? 2.077 33.840 9.139 1.00 14.12 88 ARG A O 1
ATOM 708 N N . ASN A 1 89 ? 2.495 33.328 11.252 1.00 12.17 89 ASN A N 1
ATOM 709 C CA . ASN A 1 89 ? 2.019 31.972 11.057 1.00 12.67 89 ASN A CA 1
ATOM 710 C C . ASN A 1 89 ? 0.586 31.944 11.575 1.00 13.69 89 ASN A C 1
ATOM 711 O O . ASN A 1 89 ? 0.356 31.897 12.785 1.00 15.03 89 ASN A O 1
ATOM 716 N N . GLU A 1 90 ? -0.371 32.000 10.655 1.00 14.88 90 GLU A N 1
ATOM 717 C CA . GLU A 1 90 ? -1.784 31.983 11.026 1.00 18.43 90 GLU A CA 1
ATOM 718 C C . GLU A 1 90 ? -2.389 30.595 10.826 1.00 19.14 90 GLU A C 1
ATOM 719 O O . GLU A 1 90 ? -3.599 30.420 10.879 1.00 21.51 90 GLU A O 1
ATOM 725 N N . SER A 1 91 ? -1.536 29.600 10.604 1.00 18.64 91 SER A N 1
ATOM 726 C CA . SER A 1 91 ? -1.993 28.229 10.407 1.00 18.59 91 SER A CA 1
ATOM 727 C C . SER A 1 91 ? -2.004 27.483 11.735 1.00 19.51 91 SER A C 1
ATOM 728 O O . SER A 1 91 ? -1.697 28.054 12.780 1.00 20.81 91 SER A O 1
ATOM 731 N N . ALA A 1 92 ? -2.354 26.201 11.684 1.00 20.75 92 ALA A N 1
ATOM 732 C CA . ALA A 1 92 ? -2.402 25.376 12.886 1.00 21.33 92 ALA A CA 1
ATOM 733 C C . ALA A 1 92 ? -1.196 24.442 12.969 1.00 21.59 92 ALA A C 1
ATOM 734 O O . ALA A 1 92 ? -1.183 23.501 13.763 1.00 22.37 92 ALA A O 1
ATOM 736 N N . SER A 1 93 ? -0.182 24.708 12.149 1.00 19.73 93 SER A N 1
ATOM 737 C CA . SER A 1 93 ? 1.025 23.888 12.130 1.00 18.85 93 SER A CA 1
ATOM 738 C C . SER A 1 93 ? 2.274 24.761 12.083 1.00 16.89 93 SER A C 1
ATOM 739 O O . SER A 1 93 ? 2.209 25.933 11.713 1.00 16.31 93 SER A O 1
ATOM 742 N N . PRO A 1 94 ? 3.431 24.200 12.465 1.00 16.30 94 PRO A N 1
ATOM 743 C CA . PRO A 1 94 ? 4.664 24.989 12.435 1.00 15.43 94 PRO A CA 1
ATOM 744 C C . PRO A 1 94 ? 5.057 25.347 11.003 1.00 14.03 94 PRO A C 1
ATOM 745 O O . PRO A 1 94 ? 4.589 24.732 10.042 1.00 14.89 94 PRO A O 1
ATOM 749 N N . ALA A 1 95 ? 5.912 26.352 10.869 1.00 12.20 95 ALA A N 1
ATOM 750 C CA . ALA A 1 95 ? 6.400 26.778 9.566 1.00 11.12 95 ALA A CA 1
ATOM 751 C C . ALA A 1 95 ? 7.888 27.070 9.694 1.00 11.37 95 ALA A C 1
ATOM 752 O O . ALA A 1 95 ? 8.351 27.533 10.741 1.00 11.09 95 ALA A O 1
ATOM 754 N N . LEU A 1 96 ? 8.630 26.782 8.630 1.00 11.03 96 LEU A N 1
ATOM 755 C CA . LEU A 1 96 ? 10.069 27.012 8.590 1.00 10.81 96 LEU A CA 1
ATOM 756 C C . LEU A 1 96 ? 10.393 27.785 7.321 1.00 9.99 96 LEU A C 1
ATOM 757 O O . LEU A 1 96 ? 9.991 27.389 6.229 1.00 10.19 96 LEU A O 1
ATOM 765 N N . LEU A 1 97 ? 11.132 28.878 7.474 1.00 8.96 97 LEU A N 1
ATOM 766 C CA . LEU A 1 97 ? 11.501 29.718 6.342 1.00 8.96 97 LEU A CA 1
ATOM 767 C C . LEU A 1 97 ? 13.002 29.892 6.240 1.00 8.86 97 LEU A C 1
ATOM 768 O O . LEU A 1 97 ? 13.701 29.885 7.252 1.00 9.89 97 LEU A O 1
ATOM 773 N N . LEU A 1 98 ? 13.484 30.035 5.011 1.00 8.18 98 LEU A N 1
ATOM 774 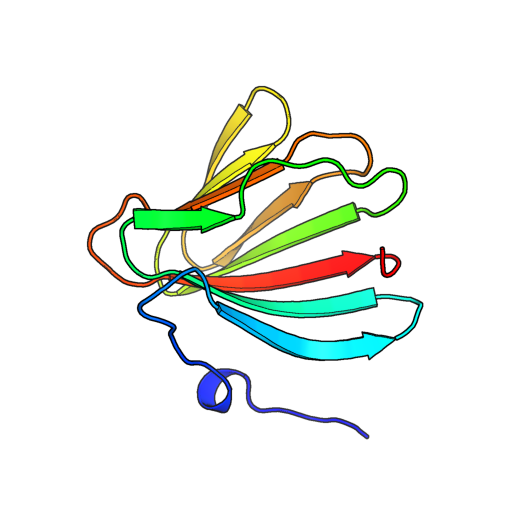C CA . LEU A 1 98 ? 14.885 30.322 4.745 1.00 9.30 98 LEU A CA 1
ATOM 775 C C . LEU A 1 98 ? 14.786 31.816 4.435 1.00 8.58 98 LEU A C 1
ATOM 776 O O . LEU A 1 98 ? 14.063 32.223 3.513 1.00 9.07 98 LEU A O 1
ATOM 781 N N . VAL A 1 99 ? 15.486 32.630 5.217 1.00 10.19 99 VAL A N 1
ATOM 782 C CA . VAL A 1 99 ? 15.423 34.079 5.071 1.00 10.08 99 VAL A CA 1
ATOM 783 C C . VAL A 1 99 ? 16.790 34.689 4.822 1.00 10.28 99 VAL A C 1
ATOM 784 O O . VAL A 1 99 ? 17.734 34.450 5.580 1.00 12.03 99 VAL A O 1
ATOM 788 N N . VAL A 1 100 ? 16.888 35.482 3.762 1.00 10.32 100 VAL A N 1
ATOM 789 C CA . VAL A 1 100 ? 18.141 36.131 3.407 1.00 11.32 100 VAL A CA 1
ATOM 790 C C . VAL A 1 100 ? 17.974 37.643 3.445 1.00 11.33 100 VAL A C 1
ATOM 791 O O . VAL A 1 100 ? 17.022 38.186 2.881 1.00 11.85 100 VAL A O 1
ATOM 795 N N . THR A 1 101 ? 18.901 38.314 4.119 1.00 11.86 101 THR A N 1
ATOM 796 C CA . THR A 1 101 ? 18.879 39.768 4.233 1.00 13.33 101 THR A CA 1
ATOM 797 C C . THR A 1 101 ? 20.235 40.277 3.761 1.00 13.32 101 THR A C 1
ATOM 798 O O . THR A 1 101 ? 21.273 39.775 4.192 1.00 14.04 101 THR A O 1
ATOM 802 N N . ALA A 1 102 ? 20.228 41.268 2.875 1.00 13.62 102 ALA A N 1
ATOM 803 C CA . ALA A 1 102 ? 21.476 41.812 2.345 1.00 13.11 102 ALA A CA 1
ATOM 804 C C . ALA A 1 102 ? 21.383 43.296 2.012 1.00 14.71 102 ALA A C 1
ATOM 805 O O . ALA A 1 102 ? 20.433 43.742 1.372 1.00 14.23 102 ALA A O 1
ATOM 807 N N . PRO A 1 103 ? 22.360 44.087 2.481 1.00 16.38 103 PRO A N 1
ATOM 808 C CA . PRO A 1 103 ? 23.485 43.607 3.291 1.00 17.08 103 PRO A CA 1
ATOM 809 C C . PRO A 1 103 ? 23.021 43.394 4.731 1.00 18.16 103 PRO A C 1
ATOM 810 O O . PRO A 1 103 ? 21.839 43.570 5.037 1.00 17.55 103 PRO A O 1
ATOM 814 N N . ARG A 1 104 ? 23.935 43.003 5.611 1.00 19.90 104 ARG A N 1
ATOM 815 C CA . ARG A 1 104 ? 23.574 42.795 7.009 1.00 22.69 104 ARG A CA 1
ATOM 816 C C . ARG A 1 104 ? 23.140 44.139 7.590 1.00 24.19 104 ARG A C 1
ATOM 817 O O . ARG A 1 104 ? 23.848 45.135 7.456 1.00 24.96 104 ARG A O 1
ATOM 825 N N . PRO A 1 105 ? 21.958 44.186 8.227 1.00 25.21 105 PRO A N 1
ATOM 826 C CA . PRO A 1 105 ? 21.462 45.436 8.814 1.00 27.15 105 PRO A CA 1
ATOM 827 C C . PRO A 1 105 ? 22.411 46.010 9.863 1.00 28.84 105 PRO A C 1
ATOM 828 O O . PRO A 1 105 ? 23.310 45.269 10.316 1.00 30.40 105 PRO A O 1
#

CATH classification: 2.60.120.10

Solvent-accessible surface area: 6237 Å² total; per-residue (Å²): 214,131,133,96,70,44,169,179,31,38,116,83,40,126,148,136,16,3,93,9,81,9,58,97,39,91,156,87,40,58,6,0,6,0,0,47,62,66,22,40,22,179,77,53,79,32,175,45,6,56,3,50,0,77,1,59,99,27,85,2,18,3,77,34,20,187,131,96,45,123,2,37,79,52,91,66,19,112,1,56,44,44,19,52,2,1,0,84,1,114,32,100,61,61,0,9,0,27,0,42,3,41,69,109,107

Organism: Thermus thermophilus (strain ATCC 27634 / DSM 579 / HB8) (NCBI:txid300852)

Foldseek 3Di:
DQDDDVVVQDDADPVAWDWGFRDADQFKTWTKIKFAAFHKFAWDAAQQKKKKKAWQAAWKWKDWAPDIDIHHHPDMDIHGHPTTIMIHRNDNGMTMITMMMGRDD

B-factor: mean 18.92, std 9.79, range [6.19, 56.56]

Radius of gyration: 12.98 Å; Cα contacts (8 Å, |Δi|>4): 279; chains: 1; bounding box: 37×32×26 Å

InterPro domains:
  IPR011051 RmlC-like cupin domain superfamily [SSF51182] (1-103)
  IPR013096 Cupin 2, conserved barrel [PF07883] (33-100)
  IPR014710 RmlC-like jelly roll fold [G3DSA:2.60.120.10] (1-105)
  IPR051610 Glucose-6-phosphate isomerase/Oxalate decarboxylase [PTHR35848] (24-104)

Secondary structure (DSSP, 8-state):
-----HHHH----SSS-EEEEEEEETTEEEEEEEE-TT-EEEEE--SS-EEEEEEEES-EEEEETTEEEEE-TT-EEEE-TTS-EEEE--SSS-EEEEEEEES--